Protein AF-A0A1V6PN25-F1 (afdb_monomer)

Foldseek 3Di:
DDDDDDPDDDPP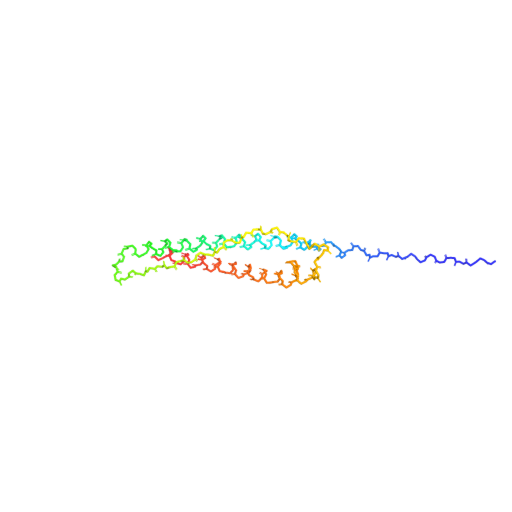PPDDPPPDPDDLVVLLQVLLVLQLVLLVLLQVLLVLQQVLLCVVQVPPDPVPRDRDDGDRDDRDDPDDAPPDDPPDPCSQVPGCSDPVNSVVSVVSSVVSVVSSVVSVVVSVVSVVD

Structure (mmCIF, N/CA/C/O backbone):
data_AF-A0A1V6PN25-F1
#
_entry.id   AF-A0A1V6PN25-F1
#
loop_
_atom_site.group_PDB
_atom_site.id
_atom_site.type_symbol
_atom_site.label_atom_id
_atom_site.label_alt_id
_atom_site.label_comp_id
_atom_site.label_asym_id
_atom_site.label_entity_id
_atom_site.label_seq_id
_atom_site.pdbx_PDB_ins_code
_atom_site.Cartn_x
_atom_site.Cartn_y
_atom_site.Cartn_z
_atom_site.occupancy
_atom_site.B_iso_or_equiv
_atom_site.auth_seq_id
_atom_site.auth_comp_id
_atom_site.auth_asym_id
_atom_site.auth_atom_id
_atom_site.pdbx_PDB_model_num
ATOM 1 N N . MET A 1 1 ? 64.802 -11.373 -48.621 1.00 44.84 1 MET A N 1
ATOM 2 C CA . MET A 1 1 ? 64.621 -10.817 -47.260 1.00 44.84 1 MET A CA 1
ATOM 3 C C . MET A 1 1 ? 63.123 -10.674 -46.985 1.00 44.84 1 MET A C 1
ATOM 5 O O . MET A 1 1 ? 62.535 -9.731 -47.502 1.00 44.84 1 MET A O 1
ATOM 9 N N . PRO A 1 2 ? 62.469 -11.619 -46.283 1.00 41.84 2 PRO A N 1
ATOM 10 C CA . PRO A 1 2 ? 61.028 -11.565 -46.029 1.00 41.84 2 PRO A CA 1
ATOM 11 C C . PRO A 1 2 ? 60.716 -10.736 -44.770 1.00 41.84 2 PRO A C 1
ATOM 13 O O . PRO A 1 2 ? 61.329 -10.936 -43.720 1.00 41.84 2 PRO A O 1
ATOM 16 N N . LYS A 1 3 ? 59.761 -9.801 -44.869 1.00 45.88 3 LYS A N 1
ATOM 17 C CA . LYS A 1 3 ? 59.219 -9.061 -43.719 1.00 45.88 3 LYS A CA 1
ATOM 18 C C . LYS A 1 3 ? 58.169 -9.920 -43.009 1.00 45.88 3 LYS A C 1
ATOM 20 O O . LYS A 1 3 ? 57.263 -10.465 -43.627 1.00 45.88 3 LYS A O 1
ATOM 25 N N . ARG A 1 4 ? 58.368 -10.051 -41.700 1.00 40.47 4 ARG A N 1
ATOM 26 C CA . ARG A 1 4 ? 57.604 -10.840 -40.733 1.00 40.47 4 ARG A CA 1
ATOM 27 C C . ARG A 1 4 ? 56.238 -10.170 -40.510 1.00 40.47 4 ARG A C 1
ATOM 29 O O . ARG A 1 4 ? 56.203 -9.049 -40.015 1.00 40.47 4 ARG A O 1
ATOM 36 N N . ASN A 1 5 ? 55.138 -10.839 -40.857 1.00 38.62 5 ASN A N 1
ATOM 37 C CA . ASN A 1 5 ? 53.799 -10.414 -40.442 1.00 38.62 5 ASN A CA 1
ATOM 38 C C . ASN A 1 5 ? 53.597 -10.820 -38.978 1.00 38.62 5 ASN A C 1
ATOM 40 O O . ASN A 1 5 ? 53.440 -11.997 -38.664 1.00 38.62 5 ASN A O 1
ATOM 44 N N . SER A 1 6 ? 53.649 -9.842 -38.079 1.00 41.31 6 SER A N 1
ATOM 45 C CA . SER A 1 6 ? 53.251 -9.979 -36.682 1.00 41.31 6 SER A CA 1
ATOM 46 C C . SER A 1 6 ? 51.727 -9.937 -36.583 1.00 41.31 6 SER A C 1
ATOM 48 O O . SER A 1 6 ? 51.114 -8.874 -36.635 1.00 41.31 6 SER A O 1
ATOM 50 N N . SER A 1 7 ? 51.122 -11.112 -36.454 1.00 43.00 7 SER A N 1
ATOM 51 C CA . SER A 1 7 ? 49.737 -11.305 -36.037 1.00 43.00 7 SER A CA 1
ATOM 52 C C . SER A 1 7 ? 49.598 -10.935 -34.558 1.00 43.00 7 SER A C 1
ATOM 54 O O . SER A 1 7 ? 49.878 -11.749 -33.680 1.00 43.00 7 SER A O 1
ATOM 56 N N . SER A 1 8 ? 49.188 -9.699 -34.276 1.00 40.75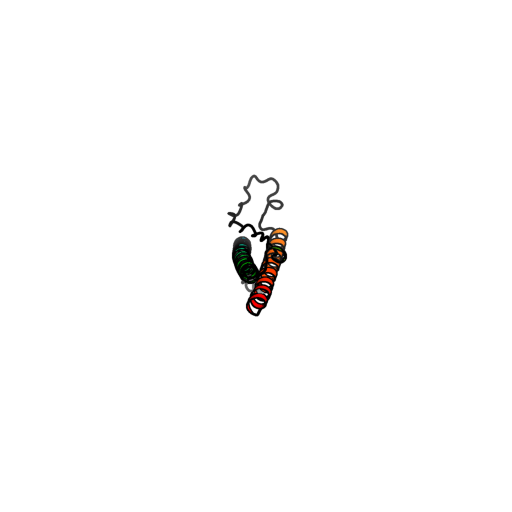 8 SER A N 1
ATOM 57 C CA . SER A 1 8 ? 48.698 -9.309 -32.954 1.00 40.75 8 SER A CA 1
ATOM 58 C C . SER A 1 8 ? 47.238 -9.734 -32.841 1.00 40.75 8 SER A C 1
ATOM 60 O O . SER A 1 8 ? 46.333 -9.070 -33.343 1.00 40.75 8 SER A O 1
ATOM 62 N N . SER A 1 9 ? 47.034 -10.882 -32.208 1.00 40.31 9 SER A N 1
ATOM 63 C CA . SER A 1 9 ? 45.751 -11.371 -31.725 1.00 40.31 9 SER A CA 1
ATOM 64 C C . SER A 1 9 ? 45.144 -10.357 -30.754 1.00 40.31 9 SER A C 1
ATOM 66 O O . SER A 1 9 ? 45.559 -10.264 -29.600 1.00 40.31 9 SER A O 1
ATOM 68 N N . SER A 1 10 ? 44.165 -9.589 -31.226 1.00 39.03 10 SER A N 1
ATOM 69 C CA . SER A 1 10 ? 43.259 -8.821 -30.380 1.00 39.03 10 SER A CA 1
ATOM 70 C C . SER A 1 10 ? 42.359 -9.803 -29.637 1.00 39.03 10 SER A C 1
ATOM 72 O O . SER A 1 10 ? 41.397 -10.329 -30.196 1.00 39.03 10 SER A O 1
ATOM 74 N N . THR A 1 11 ? 42.693 -10.084 -28.383 1.00 40.16 11 THR A N 1
ATOM 75 C CA . THR A 1 11 ? 41.786 -10.716 -27.427 1.00 40.16 11 THR A CA 1
ATOM 76 C C . THR A 1 11 ? 40.619 -9.767 -27.177 1.00 40.16 11 THR A C 1
ATOM 78 O O . THR A 1 11 ? 40.726 -8.807 -26.417 1.00 40.16 11 THR A O 1
ATOM 81 N N . SER A 1 12 ? 39.511 -10.020 -27.865 1.00 43.69 12 SER A N 1
ATOM 82 C CA . SER A 1 12 ? 38.196 -9.449 -27.605 1.00 43.69 12 SER A CA 1
ATOM 83 C C . SER A 1 12 ? 37.677 -9.968 -26.262 1.00 43.69 12 SER A C 1
ATOM 85 O O . SER A 1 12 ? 37.050 -11.024 -26.192 1.00 43.69 12 SER A O 1
ATOM 87 N N . SER A 1 13 ? 37.965 -9.250 -25.182 1.00 49.69 13 SER A N 1
ATOM 88 C CA . SER A 1 13 ? 37.316 -9.435 -23.883 1.00 49.69 13 SER A CA 1
ATOM 89 C C . SER A 1 13 ? 36.172 -8.427 -23.745 1.00 49.69 13 SER A C 1
ATOM 91 O O . SER A 1 13 ? 36.259 -7.468 -22.985 1.00 49.69 13 SER A O 1
ATOM 93 N N . THR A 1 14 ? 35.111 -8.618 -24.523 1.00 48.44 14 THR A N 1
ATOM 94 C CA . THR A 1 14 ? 33.861 -7.847 -24.447 1.00 48.44 14 THR A CA 1
ATOM 95 C C . THR A 1 14 ? 32.701 -8.831 -24.457 1.00 48.44 14 THR A C 1
ATOM 97 O O . THR A 1 14 ? 32.070 -9.052 -25.483 1.00 48.44 14 THR A O 1
ATOM 100 N N . SER A 1 15 ? 32.467 -9.509 -23.333 1.00 49.69 15 SER A N 1
ATOM 101 C CA . SER A 1 15 ? 31.280 -10.369 -23.180 1.00 49.69 15 SER A CA 1
ATOM 102 C C . SER A 1 15 ? 30.890 -10.697 -21.734 1.00 49.69 15 SER A C 1
ATOM 104 O O . SER A 1 15 ? 29.969 -11.481 -21.527 1.00 49.69 15 SER A O 1
ATOM 106 N N . SER A 1 16 ? 31.529 -10.096 -20.720 1.00 44.06 16 SER A N 1
ATOM 107 C CA . SER A 1 16 ? 31.209 -10.397 -19.312 1.00 44.06 16 SER A CA 1
ATOM 108 C C . SER A 1 16 ? 30.330 -9.350 -18.611 1.00 44.06 16 SER A C 1
ATOM 110 O O . SER A 1 16 ? 29.788 -9.650 -17.553 1.00 44.06 16 SER A O 1
ATOM 112 N N . GLU A 1 17 ? 30.145 -8.147 -19.173 1.00 50.09 17 GLU A N 1
ATOM 113 C CA . GLU A 1 17 ? 29.346 -7.072 -18.543 1.00 50.09 17 GLU A CA 1
ATOM 114 C C . GLU A 1 17 ? 27.871 -7.021 -18.992 1.00 50.09 17 GLU A C 1
ATOM 116 O O . GLU A 1 17 ? 27.061 -6.353 -18.356 1.00 50.09 17 GLU A O 1
ATOM 121 N N . GLU A 1 18 ? 27.472 -7.767 -20.027 1.00 50.06 18 GLU A N 1
ATOM 122 C CA . GLU A 1 18 ? 26.093 -7.758 -20.561 1.00 50.06 18 GLU A CA 1
ATOM 123 C C . GLU A 1 18 ? 25.098 -8.653 -19.796 1.00 50.06 18 GLU A C 1
ATOM 125 O O . GLU A 1 18 ? 23.920 -8.715 -20.141 1.00 50.06 18 GLU A O 1
ATOM 130 N N . LEU A 1 19 ? 25.529 -9.369 -18.753 1.00 52.53 19 LEU A N 1
ATOM 131 C CA . LEU A 1 19 ? 24.768 -10.523 -18.259 1.00 52.53 19 LEU A CA 1
ATOM 132 C C . LEU A 1 19 ? 23.601 -10.240 -17.297 1.00 52.53 19 LEU A C 1
ATOM 134 O O . LEU A 1 19 ? 22.905 -11.191 -16.950 1.00 52.53 19 LEU A O 1
ATOM 138 N N . LEU A 1 20 ? 23.325 -9.002 -16.864 1.00 58.72 20 LEU A N 1
ATOM 139 C CA . LEU A 1 20 ? 22.238 -8.748 -15.891 1.00 58.72 20 LEU A CA 1
ATOM 140 C C . LEU A 1 20 ? 21.488 -7.412 -16.057 1.00 58.72 20 LEU A C 1
ATOM 142 O O . LEU A 1 20 ? 20.852 -6.938 -15.112 1.00 58.72 20 LEU A O 1
ATOM 146 N N . THR A 1 21 ? 21.505 -6.786 -17.231 1.00 67.94 21 THR A N 1
ATOM 147 C CA . THR A 1 21 ? 20.605 -5.654 -17.501 1.00 67.94 21 THR A CA 1
ATOM 148 C C . THR A 1 21 ? 19.199 -6.181 -17.781 1.00 67.94 21 THR A C 1
ATOM 150 O O . THR A 1 21 ? 18.873 -6.611 -18.885 1.00 67.94 21 THR A O 1
ATOM 153 N N . LEU A 1 22 ? 18.356 -6.187 -16.744 1.00 69.06 22 LEU A N 1
ATOM 154 C CA . LEU A 1 22 ? 16.943 -6.539 -16.869 1.00 69.06 22 LEU A CA 1
ATOM 155 C C . LEU A 1 22 ? 16.271 -5.595 -17.876 1.00 69.06 22 LEU A C 1
ATOM 157 O O . LEU A 1 22 ? 16.478 -4.383 -17.822 1.00 69.06 22 LEU A O 1
ATOM 161 N N . ASP A 1 23 ? 15.455 -6.148 -18.776 1.00 82.00 23 ASP A N 1
ATOM 162 C CA . ASP A 1 23 ? 14.693 -5.356 -19.742 1.00 82.00 23 ASP A CA 1
ATOM 163 C C . ASP A 1 23 ? 13.881 -4.260 -19.009 1.00 82.00 23 ASP A C 1
ATOM 165 O O . ASP A 1 23 ? 13.096 -4.592 -18.111 1.00 82.00 23 ASP A O 1
ATOM 169 N N . PRO A 1 24 ? 14.032 -2.966 -19.361 1.00 79.25 24 PRO A N 1
ATOM 170 C CA . PRO A 1 24 ? 13.384 -1.857 -18.656 1.00 79.25 24 PRO A CA 1
ATOM 171 C C . PRO A 1 24 ? 11.860 -1.984 -18.558 1.00 79.25 24 PRO A C 1
ATOM 173 O O . PRO A 1 24 ? 11.251 -1.544 -17.579 1.00 79.25 24 PRO A O 1
ATOM 176 N N . ILE A 1 25 ? 11.223 -2.606 -19.555 1.00 81.81 25 ILE A N 1
ATOM 177 C CA . ILE A 1 25 ? 9.775 -2.843 -19.552 1.00 81.81 25 ILE A CA 1
ATOM 178 C C . ILE A 1 25 ? 9.421 -3.911 -18.516 1.00 81.81 25 ILE A C 1
ATOM 180 O O . ILE A 1 25 ? 8.460 -3.752 -17.755 1.00 81.81 25 ILE A O 1
ATOM 184 N N . SER A 1 26 ? 10.192 -4.993 -18.481 1.00 84.94 26 SER A N 1
ATOM 185 C CA . SER A 1 26 ? 10.050 -6.072 -17.505 1.00 84.94 26 SER A CA 1
ATOM 186 C C . SER A 1 26 ? 10.289 -5.576 -16.078 1.00 84.94 26 SER A C 1
ATOM 188 O O . SER A 1 26 ? 9.488 -5.877 -15.187 1.00 84.94 26 SER A O 1
ATOM 190 N N . GLU A 1 27 ? 11.317 -4.748 -15.867 1.00 87.56 27 GLU A N 1
ATOM 191 C CA . GLU A 1 27 ? 11.585 -4.129 -14.568 1.00 87.56 27 GLU A CA 1
ATOM 192 C C . GLU A 1 27 ? 10.412 -3.256 -14.120 1.00 87.56 27 GLU A C 1
ATOM 194 O O . GLU A 1 27 ? 9.903 -3.441 -13.012 1.00 87.56 27 GLU A O 1
ATOM 199 N N . TRP A 1 28 ? 9.939 -2.350 -14.983 1.00 86.19 28 TRP A N 1
ATOM 200 C CA . TRP A 1 28 ? 8.762 -1.525 -14.704 1.00 86.19 28 TRP A CA 1
ATOM 201 C C . TRP A 1 28 ? 7.621 -2.424 -14.239 1.00 86.19 28 TRP A C 1
ATOM 203 O O . TRP A 1 28 ? 7.140 -2.282 -13.111 1.00 86.19 28 TRP A O 1
ATOM 213 N N . ARG A 1 29 ? 7.204 -3.389 -15.071 1.00 87.00 29 ARG A N 1
ATOM 214 C CA . ARG A 1 29 ? 6.051 -4.266 -14.803 1.00 87.00 29 ARG A CA 1
ATOM 215 C C . ARG A 1 29 ? 6.146 -4.975 -13.458 1.00 87.00 29 ARG A C 1
ATOM 217 O O . ARG A 1 29 ? 5.136 -5.064 -12.759 1.00 87.00 29 ARG A O 1
ATOM 224 N N . ALA A 1 30 ? 7.337 -5.435 -13.078 1.00 91.00 30 ALA A N 1
ATOM 225 C CA . ALA A 1 30 ? 7.562 -6.044 -11.773 1.00 91.00 30 ALA A CA 1
ATOM 226 C C . ALA A 1 30 ? 7.231 -5.064 -10.634 1.00 91.00 30 ALA A C 1
ATOM 228 O O . ALA A 1 30 ? 6.497 -5.408 -9.706 1.00 91.00 30 ALA A O 1
ATOM 229 N N . TRP A 1 31 ? 7.678 -3.812 -10.734 1.00 91.31 31 TRP A N 1
ATOM 230 C CA . TRP A 1 31 ? 7.338 -2.773 -9.761 1.00 91.31 31 TRP A CA 1
ATOM 231 C C . TRP A 1 31 ? 5.853 -2.372 -9.784 1.00 91.31 31 TRP A C 1
ATOM 233 O O . TRP A 1 31 ? 5.294 -2.099 -8.721 1.00 91.31 31 TRP A O 1
ATOM 243 N N . GLN A 1 32 ? 5.172 -2.410 -10.938 1.00 90.38 32 GLN A N 1
ATOM 244 C CA . GLN A 1 32 ? 3.705 -2.248 -11.018 1.00 90.38 32 GLN A CA 1
ATOM 245 C C . GLN A 1 32 ? 2.994 -3.326 -10.220 1.00 90.38 32 GLN A C 1
ATOM 247 O O . GLN A 1 32 ? 2.140 -3.027 -9.388 1.00 90.38 32 GLN A O 1
ATOM 252 N N . ALA A 1 33 ? 3.371 -4.580 -10.463 1.00 92.69 33 ALA A N 1
ATOM 253 C CA . ALA A 1 33 ? 2.783 -5.724 -9.793 1.00 92.69 33 ALA A CA 1
ATOM 254 C C . ALA A 1 33 ? 3.002 -5.637 -8.278 1.00 92.69 33 ALA A C 1
ATOM 256 O O . ALA A 1 33 ? 2.062 -5.855 -7.516 1.00 92.69 33 ALA A O 1
ATOM 257 N N . LEU A 1 34 ? 4.200 -5.234 -7.835 1.00 94.00 34 LEU A N 1
ATOM 258 C CA . LEU A 1 34 ? 4.477 -4.990 -6.418 1.00 94.00 34 LEU A CA 1
ATOM 259 C C . LEU A 1 34 ? 3.619 -3.860 -5.844 1.00 94.00 34 LEU A C 1
ATOM 261 O O . LEU A 1 34 ? 3.086 -4.014 -4.748 1.00 94.00 34 LEU A O 1
ATOM 265 N N . SER A 1 35 ? 3.444 -2.750 -6.567 1.00 93.50 35 SER A N 1
ATOM 266 C CA . SER A 1 35 ? 2.560 -1.659 -6.138 1.00 93.50 35 SER A CA 1
ATOM 267 C C . SER A 1 35 ? 1.131 -2.158 -5.925 1.00 93.50 35 SER A C 1
ATOM 269 O O . SER A 1 35 ? 0.577 -1.971 -4.845 1.00 93.50 35 SER A O 1
ATOM 271 N N . ILE A 1 36 ? 0.574 -2.882 -6.899 1.00 92.75 36 ILE A N 1
ATOM 272 C CA . ILE A 1 36 ? -0.763 -3.485 -6.814 1.00 92.75 36 ILE A CA 1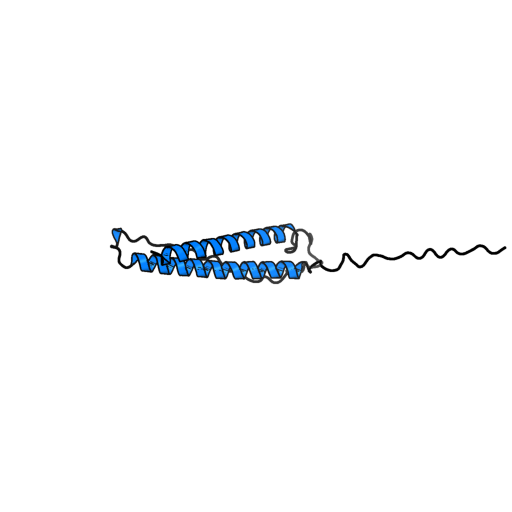
ATOM 273 C C . ILE A 1 36 ? -0.856 -4.429 -5.616 1.00 92.75 36 ILE A C 1
ATOM 275 O O . ILE A 1 36 ? -1.776 -4.320 -4.802 1.00 92.75 36 ILE A O 1
ATOM 279 N N . TYR A 1 37 ? 0.115 -5.330 -5.482 1.00 94.94 37 TYR A N 1
ATOM 280 C CA . TYR A 1 37 ? 0.167 -6.308 -4.405 1.00 94.94 37 TYR A CA 1
ATOM 281 C C . TYR A 1 37 ? 0.173 -5.639 -3.025 1.00 94.94 37 TYR A C 1
ATOM 283 O O . TYR A 1 37 ? -0.658 -5.970 -2.175 1.00 94.94 37 TYR A O 1
ATOM 291 N N . PHE A 1 38 ? 1.054 -4.660 -2.798 1.00 94.56 38 PHE A N 1
ATOM 292 C CA . PHE A 1 38 ? 1.119 -3.967 -1.513 1.00 94.56 38 PHE A CA 1
ATOM 293 C C . PHE A 1 38 ? -0.112 -3.103 -1.246 1.00 94.56 38 PHE A C 1
ATOM 295 O O . PHE A 1 38 ? -0.550 -3.054 -0.098 1.00 94.56 38 PHE A O 1
ATOM 302 N N . THR A 1 39 ? -0.729 -2.494 -2.260 1.00 93.75 39 THR A N 1
ATOM 303 C CA . THR A 1 39 ? -1.999 -1.776 -2.078 1.00 93.75 39 THR A CA 1
ATOM 304 C C . THR A 1 39 ? -3.122 -2.720 -1.643 1.00 93.75 39 THR A C 1
ATOM 306 O O . THR A 1 39 ? -3.863 -2.414 -0.708 1.00 93.75 39 THR A O 1
ATOM 309 N N . VAL A 1 40 ? -3.220 -3.913 -2.241 1.00 94.12 40 VAL A N 1
ATOM 310 C CA . VAL A 1 40 ? -4.190 -4.935 -1.812 1.00 94.12 40 VAL A CA 1
ATOM 311 C C . VAL A 1 40 ? -3.927 -5.368 -0.368 1.00 94.12 40 VAL A C 1
ATOM 313 O O . VAL A 1 40 ? -4.867 -5.457 0.426 1.00 94.12 40 VAL A O 1
ATOM 316 N N . LEU A 1 41 ? -2.666 -5.614 0.002 1.00 94.00 41 LEU A N 1
ATOM 317 C CA . LEU A 1 41 ? -2.311 -5.954 1.382 1.00 94.00 41 LEU A CA 1
ATOM 318 C C . LEU A 1 41 ? -2.648 -4.827 2.359 1.00 94.00 41 LEU A C 1
ATOM 320 O O . LEU A 1 41 ? -3.184 -5.100 3.432 1.00 94.00 41 LEU A O 1
ATOM 324 N N . LEU A 1 42 ? -2.377 -3.579 1.990 1.00 93.50 42 LEU A N 1
ATOM 325 C CA . LEU A 1 42 ? -2.675 -2.411 2.809 1.00 93.50 42 LEU A CA 1
ATOM 326 C C . LEU A 1 42 ? -4.176 -2.306 3.070 1.00 93.50 42 LEU A C 1
ATOM 328 O O . LEU A 1 42 ? -4.592 -2.219 4.223 1.00 93.50 42 LEU A O 1
ATOM 332 N N . ASN A 1 43 ? -4.992 -2.419 2.023 1.00 93.25 43 ASN A N 1
ATOM 333 C CA . ASN A 1 43 ? -6.447 -2.402 2.152 1.00 93.25 43 ASN A CA 1
ATOM 334 C C . ASN A 1 43 ? -6.962 -3.558 3.018 1.00 93.25 43 ASN A C 1
ATOM 336 O O . ASN A 1 43 ? -7.875 -3.370 3.821 1.00 93.25 43 ASN A O 1
ATOM 340 N N . ARG A 1 44 ? -6.350 -4.746 2.929 1.00 92.44 44 ARG A N 1
ATOM 341 C CA . ARG A 1 44 ? -6.672 -5.863 3.832 1.00 92.44 44 ARG A CA 1
ATOM 342 C C . ARG A 1 44 ? -6.358 -5.530 5.292 1.00 92.44 44 ARG A C 1
ATOM 344 O O . ARG A 1 44 ? -7.196 -5.805 6.148 1.00 92.44 44 ARG A O 1
ATOM 351 N N . GLN A 1 45 ? -5.205 -4.923 5.580 1.00 91.00 45 GLN A N 1
ATOM 352 C CA . GLN A 1 45 ? -4.846 -4.526 6.949 1.00 91.00 45 GLN A CA 1
ATOM 353 C C . GLN A 1 45 ? -5.765 -3.427 7.487 1.00 91.00 45 GLN A C 1
ATOM 355 O O . GLN A 1 45 ? -6.234 -3.526 8.618 1.00 91.00 45 GLN A O 1
ATOM 360 N N . LEU A 1 46 ? -6.091 -2.424 6.667 1.00 90.75 46 LEU A N 1
ATOM 361 C CA . LEU A 1 46 ? -7.041 -1.369 7.026 1.00 90.75 46 LEU A CA 1
ATOM 362 C C . LEU A 1 46 ? -8.422 -1.945 7.351 1.00 90.75 46 LEU A C 1
ATOM 364 O O . LEU A 1 46 ? -9.013 -1.589 8.367 1.00 90.75 46 LEU A O 1
ATOM 368 N N . ARG A 1 47 ? -8.904 -2.898 6.543 1.00 91.31 47 ARG A N 1
ATOM 369 C CA . ARG A 1 47 ? -10.176 -3.582 6.799 1.00 91.31 47 ARG A CA 1
ATOM 370 C C . ARG A 1 47 ? -10.138 -4.396 8.089 1.00 91.31 47 ARG A C 1
ATOM 372 O O . ARG A 1 47 ? -11.091 -4.339 8.859 1.00 91.31 47 ARG A O 1
ATOM 379 N N . ARG A 1 48 ? -9.059 -5.150 8.331 1.00 91.19 48 ARG A N 1
ATOM 380 C CA . ARG A 1 48 ? -8.886 -5.924 9.571 1.00 91.19 48 ARG A CA 1
ATOM 381 C C . ARG A 1 48 ? -8.927 -5.003 10.786 1.00 91.19 48 ARG A C 1
ATOM 383 O O . ARG A 1 48 ? -9.707 -5.247 11.698 1.00 91.19 48 ARG A O 1
ATOM 390 N N . ARG A 1 49 ? -8.144 -3.924 10.764 1.00 89.19 49 ARG A N 1
ATOM 391 C CA . ARG A 1 49 ? -8.111 -2.928 11.836 1.00 89.19 49 ARG A CA 1
ATOM 392 C C . ARG A 1 49 ? -9.490 -2.320 12.092 1.00 89.19 49 ARG A C 1
ATOM 394 O O . ARG A 1 49 ? -9.915 -2.276 13.236 1.00 89.19 49 ARG A O 1
ATOM 401 N N . TRP A 1 50 ? -10.199 -1.922 11.038 1.00 89.25 50 TRP A N 1
ATOM 402 C CA . TRP A 1 50 ? -11.549 -1.372 11.154 1.00 89.25 50 TRP A CA 1
ATOM 403 C C . TRP A 1 50 ? -12.514 -2.338 11.857 1.00 89.25 50 TRP A C 1
ATOM 405 O O . TRP A 1 50 ? -13.255 -1.930 12.749 1.00 89.25 50 TRP A O 1
ATOM 415 N N . LEU A 1 51 ? -12.474 -3.629 11.508 1.00 90.56 51 LEU A N 1
ATOM 416 C CA . LEU A 1 51 ? -13.299 -4.653 12.160 1.00 90.56 51 LEU A CA 1
ATOM 417 C C . LEU A 1 51 ? -12.952 -4.824 13.645 1.00 90.56 51 LEU A C 1
ATOM 419 O O . LEU A 1 51 ? -13.863 -4.922 14.465 1.00 90.56 51 LEU A O 1
ATOM 423 N N . LEU A 1 52 ? -11.660 -4.837 13.986 1.00 90.00 52 LEU A N 1
ATOM 424 C CA . LEU A 1 52 ? -11.195 -4.944 15.372 1.00 90.00 52 LEU A CA 1
ATOM 425 C C . LEU A 1 52 ? -11.638 -3.736 16.202 1.00 90.00 52 LEU A C 1
ATOM 427 O O . LEU A 1 52 ? -12.234 -3.896 17.262 1.00 90.00 52 LEU A O 1
ATOM 431 N N . GLU A 1 53 ? -11.433 -2.527 15.683 1.00 89.00 53 GLU A N 1
ATOM 432 C CA . GLU A 1 53 ? -11.866 -1.291 16.338 1.00 89.00 53 GLU A CA 1
ATOM 433 C C . GLU A 1 53 ? -13.385 -1.277 16.557 1.00 89.00 53 GLU A C 1
ATOM 435 O O . GLU A 1 53 ? -13.857 -0.918 17.637 1.00 89.00 53 GLU A O 1
ATOM 440 N N . HIS A 1 54 ? -14.164 -1.733 15.571 1.00 87.50 54 HIS A N 1
ATOM 441 C CA . HIS A 1 54 ? -15.610 -1.885 15.721 1.00 87.50 54 HIS A CA 1
ATOM 442 C C . HIS A 1 54 ? -15.999 -2.910 16.790 1.00 87.50 54 HIS A C 1
ATOM 444 O O . HIS A 1 54 ? -16.937 -2.653 17.549 1.00 87.50 54 HIS A O 1
ATOM 450 N N . ALA A 1 55 ? -15.301 -4.046 16.864 1.00 88.50 55 ALA A N 1
ATOM 451 C CA . ALA A 1 55 ? -15.542 -5.062 17.882 1.00 88.50 55 ALA A CA 1
ATOM 452 C C . ALA A 1 55 ? -15.273 -4.507 19.291 1.00 88.50 55 ALA A C 1
ATOM 454 O O . ALA A 1 55 ? -16.159 -4.573 20.140 1.00 88.50 55 ALA A O 1
ATOM 455 N N . CYS A 1 56 ? -14.132 -3.845 19.506 1.00 85.06 56 CYS A N 1
ATOM 456 C CA . CYS A 1 56 ? -13.778 -3.225 20.790 1.00 85.06 56 CYS A CA 1
ATOM 457 C C . CYS A 1 56 ? -14.756 -2.118 21.232 1.00 85.06 56 CYS A C 1
ATOM 459 O O . CYS A 1 56 ? -14.858 -1.806 22.419 1.00 85.06 56 CYS A O 1
ATOM 461 N N . MET A 1 57 ? -15.454 -1.477 20.290 1.00 87.19 57 MET A N 1
ATOM 462 C CA . MET A 1 57 ? -16.416 -0.405 20.575 1.00 87.19 57 MET A CA 1
ATOM 463 C C . MET A 1 57 ? -17.853 -0.906 20.763 1.00 87.19 57 MET A C 1
ATOM 465 O O . MET A 1 57 ? -18.706 -0.132 21.205 1.00 87.19 57 MET A O 1
ATOM 469 N N . LYS A 1 58 ? -18.147 -2.175 20.448 1.00 85.12 58 LYS A N 1
ATOM 470 C CA . LYS A 1 58 ? -19.510 -2.727 20.496 1.00 85.12 58 LYS A CA 1
ATOM 471 C C . LYS A 1 58 ? -20.110 -2.681 21.902 1.00 85.12 58 LYS A C 1
ATOM 473 O O . LYS A 1 58 ? -21.286 -2.346 22.036 1.00 85.12 58 LYS A O 1
ATOM 478 N N . ASP A 1 59 ? -19.295 -2.926 22.921 1.00 85.38 59 ASP A N 1
ATOM 479 C CA . ASP A 1 59 ? -19.752 -3.024 24.313 1.00 85.38 59 ASP A CA 1
ATOM 480 C C . ASP A 1 59 ? -19.661 -1.691 25.070 1.00 85.38 59 ASP A C 1
ATOM 482 O O . ASP A 1 59 ? -20.173 -1.552 26.179 1.00 85.38 59 ASP A O 1
ATOM 486 N N . LYS A 1 60 ? -19.062 -0.662 24.456 1.00 87.12 60 LYS A N 1
ATOM 487 C CA . LYS A 1 60 ? -18.961 0.674 25.055 1.00 87.12 60 LYS A CA 1
ATOM 488 C C . LYS A 1 60 ? -20.270 1.456 24.896 1.00 87.12 60 LYS A C 1
ATOM 490 O O . LYS A 1 60 ? -20.965 1.282 23.886 1.00 87.12 60 LYS A O 1
ATOM 495 N N . PRO A 1 61 ? -20.622 2.348 25.839 1.00 88.94 61 PRO A N 1
ATOM 496 C CA . PRO A 1 61 ? -21.784 3.222 25.695 1.00 88.94 61 PRO A CA 1
ATOM 497 C C . PRO A 1 61 ? -21.598 4.183 24.513 1.00 88.94 61 PRO A C 1
ATOM 499 O O . PRO A 1 61 ? -20.477 4.566 24.184 1.00 88.94 61 PRO A O 1
ATOM 502 N N . ILE A 1 62 ? -22.697 4.593 23.869 1.00 85.31 62 ILE A N 1
ATOM 503 C CA . ILE A 1 62 ? -22.678 5.374 22.613 1.00 85.31 62 ILE A CA 1
ATOM 504 C C . ILE A 1 62 ? -21.838 6.655 22.734 1.00 85.31 62 ILE A C 1
ATOM 506 O O . ILE A 1 62 ? -21.107 6.982 21.804 1.00 85.31 62 ILE A O 1
ATOM 510 N N . CYS A 1 63 ? -21.886 7.335 23.882 1.00 88.12 63 CYS A N 1
ATOM 511 C CA . CYS A 1 63 ? -21.109 8.549 24.153 1.00 88.12 63 CYS A CA 1
ATOM 512 C C . CYS A 1 63 ? -19.583 8.334 24.186 1.00 88.12 63 CYS A C 1
ATOM 514 O O . CYS A 1 63 ? -18.840 9.304 24.089 1.00 88.12 63 CYS A O 1
ATOM 516 N N . GLN A 1 64 ? -19.114 7.087 24.297 1.00 84.12 64 GLN A N 1
ATOM 517 C CA . GLN A 1 64 ? -17.694 6.714 24.318 1.00 84.12 64 GLN A CA 1
ATOM 518 C C . GLN A 1 64 ? -17.251 5.972 23.049 1.00 84.12 64 GLN A C 1
ATOM 520 O O . GLN A 1 64 ? -16.077 5.621 22.916 1.00 84.12 64 GLN A O 1
ATOM 525 N N . ARG A 1 65 ? -18.171 5.702 22.112 1.00 85.62 65 ARG A N 1
ATOM 526 C CA . ARG A 1 65 ? -17.834 5.046 20.846 1.00 85.62 65 ARG A CA 1
ATOM 527 C C . ARG A 1 65 ? -17.219 6.061 19.898 1.00 85.62 65 ARG A C 1
ATOM 529 O O . ARG A 1 65 ? -17.886 7.008 19.485 1.00 85.62 65 ARG A O 1
ATOM 536 N N . PHE A 1 66 ? -15.986 5.817 19.476 1.00 83.25 66 PHE A N 1
ATOM 537 C CA . PHE A 1 66 ? -15.451 6.495 18.302 1.00 83.25 66 PHE A CA 1
ATOM 538 C C . PHE A 1 66 ? -15.920 5.764 17.033 1.00 83.25 66 PHE A C 1
ATOM 540 O O . PHE A 1 66 ? -16.109 4.547 17.042 1.00 83.25 66 PHE A O 1
ATOM 547 N N . ARG A 1 67 ? -16.156 6.505 15.943 1.00 75.81 67 ARG A N 1
ATOM 548 C CA . ARG A 1 67 ? -16.511 5.932 14.636 1.00 75.81 67 ARG A CA 1
ATOM 549 C C . ARG A 1 67 ? -15.274 5.939 13.740 1.00 75.81 67 ARG A C 1
ATOM 551 O O . ARG A 1 67 ? -14.952 7.001 13.207 1.00 75.81 67 ARG A O 1
ATOM 558 N N . PRO A 1 68 ? -14.567 4.808 13.580 1.00 74.62 68 PRO A N 1
ATOM 559 C CA . PRO A 1 68 ? -13.425 4.757 12.681 1.00 74.62 68 PRO A CA 1
ATOM 560 C C . PRO A 1 68 ? -13.883 5.014 11.243 1.00 74.62 68 PRO A C 1
ATOM 562 O O . PRO A 1 68 ? -14.724 4.294 10.703 1.00 74.62 68 PRO A O 1
ATOM 565 N N . ILE A 1 69 ? -13.322 6.052 10.623 1.00 77.25 69 ILE A N 1
ATOM 566 C CA . ILE A 1 69 ? -13.440 6.292 9.185 1.00 77.25 69 ILE A CA 1
ATOM 567 C C . ILE A 1 69 ? -12.212 5.662 8.537 1.00 77.25 69 ILE A C 1
ATOM 569 O O . ILE A 1 69 ? -11.080 6.044 8.834 1.00 77.25 69 ILE A O 1
ATOM 573 N N . THR A 1 70 ? -12.426 4.683 7.663 1.00 78.00 70 THR A N 1
ATOM 574 C CA . THR A 1 70 ? -11.343 4.007 6.946 1.00 78.00 70 THR A CA 1
ATOM 575 C C . THR A 1 70 ? -11.410 4.352 5.469 1.00 78.00 70 THR A C 1
ATOM 577 O O . THR A 1 70 ? -12.394 4.056 4.797 1.00 78.00 70 THR A O 1
ATOM 580 N N . PHE A 1 71 ? -10.341 4.961 4.962 1.00 82.50 71 PHE A N 1
ATOM 581 C CA . PHE A 1 71 ? -10.161 5.216 3.538 1.00 82.50 71 PHE A CA 1
ATOM 582 C C . PHE A 1 71 ? -9.320 4.096 2.935 1.00 82.50 71 PHE A C 1
ATOM 584 O O . PHE A 1 71 ? -8.192 3.864 3.369 1.00 82.50 71 PHE A O 1
ATOM 591 N N . PHE A 1 72 ? -9.878 3.393 1.952 1.00 86.19 72 PHE A N 1
ATOM 592 C CA . PHE A 1 72 ? -9.134 2.408 1.176 1.00 86.19 72 PHE A CA 1
ATOM 593 C C . PHE A 1 72 ? -8.395 3.093 0.034 1.00 86.19 72 PHE A C 1
ATOM 595 O O . PHE A 1 72 ? -8.923 3.997 -0.612 1.00 86.19 72 PHE A O 1
ATOM 602 N N . GLU A 1 73 ? -7.182 2.629 -0.225 1.00 85.69 73 GLU A N 1
ATOM 603 C CA . GLU A 1 73 ? -6.392 3.087 -1.360 1.00 85.69 73 GLU A CA 1
ATOM 604 C C . GLU A 1 73 ? -6.947 2.480 -2.650 1.00 85.69 73 GLU A C 1
ATOM 606 O O . GLU A 1 73 ? -7.314 1.299 -2.691 1.00 85.69 73 GLU A O 1
ATOM 611 N N . LEU A 1 74 ? -6.983 3.265 -3.726 1.00 87.31 74 LEU A N 1
ATOM 612 C CA . LEU A 1 74 ? -7.340 2.741 -5.040 1.00 87.31 74 LEU A CA 1
ATOM 613 C C . LEU A 1 74 ? -6.274 1.730 -5.478 1.00 87.31 74 LEU A C 1
ATOM 615 O O . LEU A 1 74 ? -5.087 2.052 -5.524 1.00 87.31 74 LEU A O 1
ATOM 619 N N . VAL A 1 75 ? -6.690 0.510 -5.824 1.00 85.31 75 VAL A N 1
ATOM 620 C CA . VAL A 1 75 ? -5.771 -0.494 -6.371 1.00 85.31 75 VAL A CA 1
ATOM 621 C C . VAL A 1 75 ? -5.392 -0.072 -7.794 1.00 85.31 75 VAL A C 1
ATOM 623 O O . VAL A 1 75 ? -6.286 0.025 -8.638 1.00 85.31 75 VAL A O 1
ATOM 626 N N . P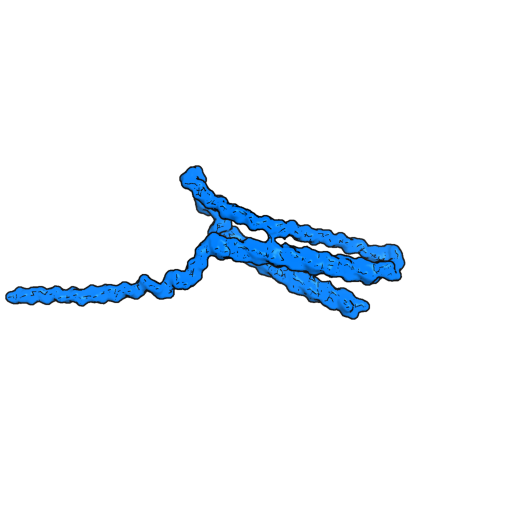RO A 1 76 ? -4.102 0.180 -8.085 1.00 81.25 76 PRO A N 1
ATOM 627 C CA . PRO A 1 76 ? -3.682 0.556 -9.427 1.00 81.25 76 PRO A CA 1
ATOM 628 C C . PRO A 1 76 ? -4.027 -0.544 -10.434 1.00 81.25 76 PRO A C 1
ATOM 630 O O . PRO A 1 76 ? -3.963 -1.733 -10.124 1.00 81.25 76 PRO A O 1
ATOM 633 N N . THR A 1 77 ? -4.352 -0.167 -11.664 1.00 78.50 77 THR A N 1
ATOM 634 C CA . THR A 1 77 ? -4.489 -1.126 -12.765 1.00 78.50 77 THR A CA 1
ATOM 635 C C . THR A 1 77 ? -3.159 -1.302 -13.487 1.00 78.50 77 THR A C 1
ATOM 637 O O . THR A 1 77 ? -2.392 -0.350 -13.637 1.00 78.50 77 THR A O 1
ATOM 640 N N . LEU A 1 78 ? -2.889 -2.516 -13.976 1.00 75.75 78 LEU A N 1
ATOM 641 C CA . LEU A 1 78 ? -1.766 -2.758 -14.882 1.00 75.75 78 LEU A CA 1
ATOM 642 C C . LEU A 1 78 ? -2.016 -1.988 -16.183 1.00 75.75 78 LEU A C 1
ATOM 644 O O . LEU A 1 78 ? -2.859 -2.376 -16.990 1.00 75.75 78 LEU A O 1
ATOM 648 N N . HIS A 1 79 ? -1.298 -0.886 -16.388 1.00 65.25 79 HIS A N 1
ATOM 649 C CA . HIS A 1 79 ? -1.369 -0.166 -17.652 1.00 65.25 79 HIS A CA 1
ATOM 650 C C . HIS A 1 79 ? -0.541 -0.891 -18.707 1.00 65.25 79 HIS A C 1
ATOM 652 O O . HIS A 1 79 ? 0.609 -1.268 -18.474 1.00 65.25 79 HIS A O 1
ATOM 658 N N . LYS A 1 80 ? -1.119 -1.059 -19.902 1.00 60.91 80 LYS A N 1
ATOM 659 C CA . LYS A 1 80 ? -0.343 -1.495 -21.060 1.00 60.91 80 LYS A CA 1
ATOM 660 C C . LYS A 1 80 ? 0.734 -0.435 -21.336 1.00 60.91 80 LYS A C 1
ATOM 662 O O . LYS A 1 80 ? 0.397 0.751 -21.361 1.00 60.91 80 LYS A O 1
ATOM 667 N N . PRO A 1 81 ? 1.992 -0.842 -21.575 1.00 60.09 81 PRO A N 1
ATOM 668 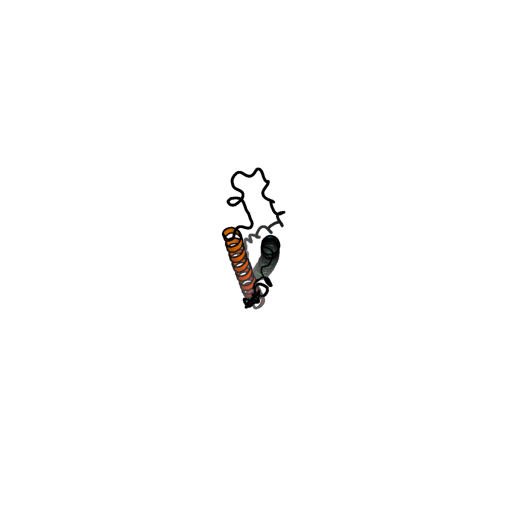C CA . PRO A 1 81 ? 3.016 0.045 -22.099 1.00 60.09 81 PRO A CA 1
ATOM 669 C C . PRO A 1 81 ? 2.496 0.899 -23.247 1.00 60.09 81 PRO A C 1
ATOM 671 O O . PRO A 1 81 ? 2.059 0.349 -24.262 1.00 60.09 81 PRO A O 1
ATOM 674 N N . ARG A 1 82 ? 2.555 2.229 -23.116 1.00 59.44 82 ARG A N 1
ATOM 675 C CA . ARG A 1 82 ? 2.452 3.089 -24.292 1.00 59.44 82 ARG A CA 1
ATOM 676 C C . ARG A 1 82 ? 3.775 2.944 -25.027 1.00 59.44 82 ARG A C 1
ATOM 678 O O . ARG A 1 82 ? 4.782 3.505 -24.611 1.00 59.44 82 ARG A O 1
ATOM 685 N N . ILE A 1 83 ? 3.774 2.120 -26.067 1.00 61.78 83 ILE A N 1
ATOM 686 C CA . ILE A 1 83 ? 4.884 2.062 -27.011 1.00 61.78 83 ILE A CA 1
ATOM 687 C C . ILE A 1 83 ? 4.884 3.432 -27.704 1.00 61.78 83 ILE A C 1
ATOM 689 O O . ILE A 1 83 ? 3.837 3.801 -28.248 1.00 61.78 83 ILE A O 1
ATOM 693 N N . PRO A 1 84 ? 5.965 4.228 -27.614 1.00 58.81 84 PRO A N 1
ATOM 694 C CA . PRO A 1 84 ? 6.019 5.516 -28.292 1.00 58.81 84 PRO A CA 1
ATOM 695 C C . PRO A 1 84 ? 5.788 5.290 -29.788 1.00 58.81 84 PRO A C 1
ATOM 697 O O . PRO A 1 84 ? 6.423 4.432 -30.403 1.00 58.81 84 PRO A O 1
ATOM 700 N N . SER A 1 85 ? 4.822 6.014 -30.354 1.00 59.91 85 SER A N 1
ATOM 701 C CA . SER A 1 85 ? 4.566 5.961 -31.792 1.00 59.91 85 SER A CA 1
ATOM 702 C C . SER A 1 85 ? 5.742 6.628 -32.509 1.00 59.91 85 SER A C 1
ATOM 704 O O . SER A 1 85 ? 6.243 7.634 -32.004 1.00 59.91 85 SER A O 1
ATOM 706 N N . PRO A 1 86 ? 6.168 6.164 -33.697 1.00 60.22 86 PRO A N 1
ATOM 707 C CA . PRO A 1 86 ? 7.198 6.855 -34.480 1.00 60.22 86 PRO A CA 1
ATOM 708 C C . PRO A 1 86 ? 6.835 8.314 -34.829 1.00 60.22 86 PRO A C 1
ATOM 710 O O . PRO A 1 86 ? 7.702 9.080 -35.230 1.00 60.22 86 PRO A O 1
ATOM 713 N N . SER A 1 87 ? 5.570 8.710 -34.654 1.00 63.16 87 SER A N 1
ATOM 714 C CA . SER A 1 87 ? 5.059 10.074 -34.826 1.00 63.16 87 SER A CA 1
ATOM 715 C C . SER A 1 87 ? 5.036 10.937 -33.551 1.00 63.16 87 SER A C 1
ATOM 717 O O . SER A 1 87 ? 4.558 12.070 -33.612 1.00 63.16 87 SER A O 1
ATOM 719 N N . ASP A 1 88 ? 5.514 10.450 -32.398 1.00 62.19 88 ASP A N 1
ATOM 720 C CA . ASP A 1 88 ? 5.542 11.253 -31.166 1.00 62.19 88 ASP A CA 1
ATOM 721 C C . ASP A 1 88 ? 6.651 12.330 -31.236 1.00 62.19 88 ASP A C 1
ATOM 723 O O . ASP A 1 88 ? 7.828 11.991 -31.364 1.00 62.19 88 ASP A O 1
ATOM 727 N N . PRO A 1 89 ? 6.328 13.632 -31.084 1.00 58.84 89 PRO A N 1
ATOM 728 C CA . PRO A 1 89 ? 7.293 14.729 -31.230 1.00 58.84 89 PRO A CA 1
ATOM 729 C C . PRO A 1 89 ? 8.318 14.817 -30.084 1.00 58.84 89 PRO A C 1
ATOM 731 O O . PRO A 1 89 ? 9.248 15.613 -30.153 1.00 58.84 89 PRO A O 1
ATOM 734 N N . ASN A 1 90 ? 8.147 14.032 -29.014 1.00 55.09 90 ASN A N 1
ATOM 735 C CA . ASN A 1 90 ? 9.075 13.937 -27.883 1.00 55.09 90 ASN A CA 1
ATOM 736 C C . ASN A 1 90 ? 9.029 12.522 -27.269 1.00 55.09 90 ASN A C 1
ATOM 738 O O . ASN A 1 90 ? 8.419 12.324 -26.210 1.00 55.09 90 ASN A O 1
ATOM 742 N N . PRO A 1 91 ? 9.669 11.523 -27.904 1.00 54.78 91 PRO A N 1
ATOM 743 C CA . PRO A 1 91 ? 9.594 10.124 -27.476 1.00 54.78 91 PRO A CA 1
ATOM 744 C C . PRO A 1 91 ? 10.199 9.889 -26.082 1.00 54.78 91 PRO A C 1
ATOM 746 O O . PRO A 1 91 ? 9.816 8.948 -25.397 1.00 54.78 91 PRO A O 1
ATOM 749 N N . THR A 1 92 ? 11.107 10.757 -25.625 1.00 55.28 92 THR A N 1
ATOM 750 C CA . THR A 1 92 ? 11.789 10.666 -24.323 1.00 55.28 92 THR A CA 1
ATOM 751 C C . THR A 1 92 ? 11.007 11.292 -23.167 1.00 55.28 92 THR A C 1
ATOM 753 O O . THR A 1 92 ? 11.088 10.798 -22.044 1.00 55.28 92 THR A O 1
ATOM 756 N N . LYS A 1 93 ? 10.220 12.348 -23.417 1.00 52.28 93 LYS A N 1
ATOM 757 C CA . LYS A 1 93 ? 9.488 13.086 -22.367 1.00 52.28 93 LYS A CA 1
ATOM 758 C C . LYS A 1 93 ? 8.210 12.369 -21.917 1.00 52.28 9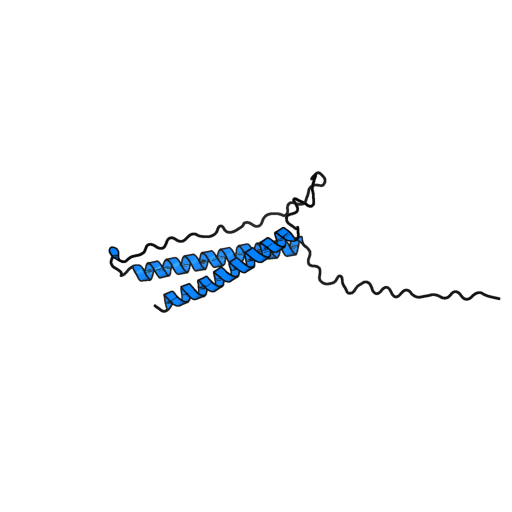3 LYS A C 1
ATOM 760 O O . LYS A 1 93 ? 7.831 12.471 -20.758 1.00 52.28 93 LYS A O 1
ATOM 765 N N . ASN A 1 94 ? 7.592 11.605 -22.818 1.00 53.62 94 ASN A N 1
ATOM 766 C CA . ASN A 1 94 ? 6.381 10.819 -22.553 1.00 53.62 94 ASN A CA 1
ATOM 767 C C . ASN A 1 94 ? 6.666 9.324 -22.346 1.00 53.62 94 ASN A C 1
ATOM 769 O O . ASN A 1 94 ? 5.737 8.518 -22.384 1.00 53.62 94 ASN A O 1
ATOM 773 N N . ASN A 1 95 ? 7.931 8.938 -22.154 1.00 62.72 95 ASN A N 1
ATOM 774 C CA . ASN A 1 95 ? 8.294 7.549 -21.924 1.00 62.72 95 ASN A CA 1
ATOM 775 C C . ASN A 1 95 ? 7.996 7.159 -20.462 1.00 62.72 95 ASN A C 1
ATOM 777 O O . ASN A 1 95 ? 8.719 7.607 -19.568 1.00 62.72 95 ASN A O 1
ATOM 781 N N . PRO A 1 96 ? 6.996 6.297 -20.185 1.00 60.09 96 PRO A N 1
ATOM 782 C CA . PRO A 1 96 ? 6.733 5.837 -18.822 1.00 60.09 96 PRO A CA 1
ATOM 783 C C . PRO A 1 96 ? 7.883 4.982 -18.257 1.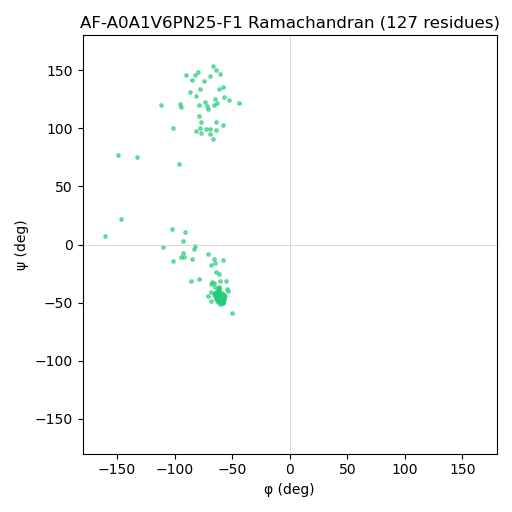00 60.09 96 PRO A C 1
ATOM 785 O O . PRO A 1 96 ? 7.902 4.739 -17.054 1.00 60.09 96 PRO A O 1
ATOM 788 N N . TYR A 1 97 ? 8.831 4.545 -19.098 1.00 68.31 97 TYR A N 1
ATOM 789 C CA . TYR A 1 97 ? 10.047 3.799 -18.745 1.00 68.31 97 TYR A CA 1
ATOM 790 C C . TYR A 1 97 ? 11.259 4.687 -18.454 1.00 68.31 97 TYR A C 1
ATOM 792 O O . TYR A 1 97 ? 12.374 4.174 -18.370 1.00 68.31 97 TYR A O 1
ATOM 800 N N . ASN A 1 98 ? 11.094 6.008 -18.330 1.00 76.19 98 ASN A N 1
ATOM 801 C CA . ASN A 1 98 ? 12.223 6.851 -17.955 1.00 76.19 98 ASN A CA 1
ATOM 802 C C . ASN A 1 98 ? 12.689 6.550 -16.511 1.00 76.19 98 ASN A C 1
ATOM 804 O O . ASN A 1 98 ? 11.934 6.065 -15.662 1.00 76.19 98 ASN A O 1
ATOM 808 N N . ALA A 1 99 ? 13.969 6.815 -16.238 1.00 80.44 99 ALA A N 1
ATOM 809 C CA . ALA A 1 99 ? 14.586 6.478 -14.955 1.00 80.44 99 ALA A CA 1
ATOM 810 C C . ALA A 1 99 ? 13.911 7.189 -13.766 1.00 80.44 99 ALA A C 1
ATOM 812 O O . ALA A 1 99 ? 13.831 6.628 -12.674 1.00 80.44 99 ALA A O 1
ATOM 813 N N . GLU A 1 100 ? 13.387 8.396 -13.986 1.00 82.81 100 GLU A N 1
ATOM 814 C CA . GLU A 1 100 ? 12.697 9.196 -12.972 1.00 82.81 100 GLU A CA 1
ATOM 815 C C . GLU A 1 100 ? 11.354 8.577 -12.557 1.00 82.81 100 GLU A C 1
ATOM 817 O O . GLU A 1 100 ? 11.108 8.373 -11.368 1.00 82.81 100 GLU A O 1
ATOM 822 N N . ALA A 1 101 ? 10.511 8.191 -13.519 1.00 81.69 101 ALA A N 1
ATOM 823 C CA . ALA A 1 101 ? 9.235 7.526 -13.263 1.00 81.69 101 ALA A CA 1
ATOM 824 C C . ALA A 1 101 ? 9.445 6.174 -12.573 1.00 81.69 101 ALA A C 1
ATOM 826 O O . ALA A 1 101 ? 8.726 5.838 -11.628 1.00 81.69 101 ALA A O 1
ATOM 827 N N . LEU A 1 102 ? 10.468 5.421 -12.987 1.00 86.06 102 LEU A N 1
ATOM 828 C CA . LEU A 1 102 ? 10.841 4.172 -12.329 1.00 86.06 102 LEU A CA 1
ATOM 829 C C . LEU A 1 102 ? 11.308 4.407 -10.882 1.00 86.06 102 LEU A C 1
ATOM 831 O O . LEU A 1 102 ? 10.927 3.656 -9.982 1.00 86.06 102 LEU A O 1
ATOM 835 N N . ALA A 1 103 ? 12.101 5.451 -10.625 1.00 88.75 103 ALA A N 1
ATOM 836 C CA . ALA A 1 103 ? 12.542 5.811 -9.277 1.00 88.75 103 ALA A CA 1
ATOM 837 C C . ALA A 1 103 ? 11.368 6.246 -8.381 1.00 88.75 103 ALA A C 1
ATOM 839 O O . ALA A 1 103 ? 11.277 5.819 -7.222 1.00 88.75 103 ALA A O 1
ATOM 840 N N . ALA A 1 104 ? 10.432 7.029 -8.919 1.00 88.00 104 ALA A N 1
ATOM 841 C CA . ALA A 1 104 ? 9.212 7.424 -8.224 1.00 88.00 104 ALA A CA 1
ATOM 842 C C . ALA A 1 104 ? 8.341 6.204 -7.877 1.00 88.00 104 ALA A C 1
ATOM 844 O O . ALA A 1 104 ? 7.911 6.051 -6.730 1.00 88.00 104 ALA A O 1
ATOM 845 N N . LEU A 1 105 ? 8.156 5.280 -8.826 1.00 89.25 105 LEU A N 1
ATOM 846 C CA . LEU A 1 105 ? 7.430 4.028 -8.609 1.00 89.25 105 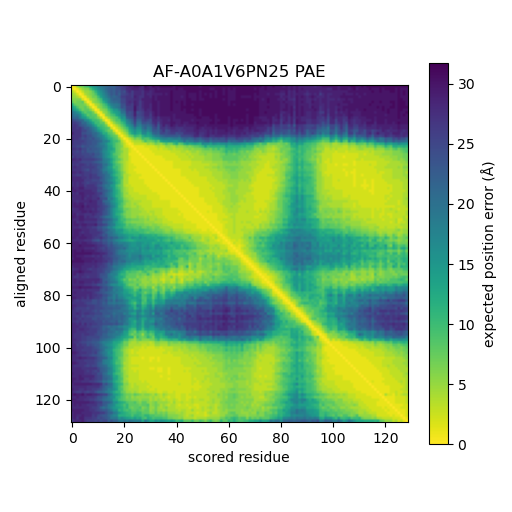LEU A CA 1
ATOM 847 C C . LEU A 1 105 ? 8.084 3.175 -7.514 1.00 89.25 105 LEU A C 1
ATOM 849 O O . LEU A 1 105 ? 7.404 2.740 -6.585 1.00 89.25 105 LEU A O 1
ATOM 853 N N . LYS A 1 106 ? 9.406 2.979 -7.574 1.00 92.31 106 LYS A N 1
ATOM 854 C CA . LYS A 1 106 ? 10.175 2.255 -6.546 1.00 92.31 106 LYS A CA 1
ATOM 855 C C . LYS A 1 106 ? 9.984 2.870 -5.160 1.00 92.31 106 LYS A C 1
ATOM 857 O O . LYS A 1 106 ? 9.779 2.148 -4.183 1.00 92.31 106 LYS A O 1
ATOM 862 N N . THR A 1 107 ? 10.031 4.197 -5.069 1.00 93.69 107 THR A N 1
ATOM 863 C CA . THR A 1 107 ? 9.831 4.937 -3.814 1.00 93.69 107 THR A CA 1
ATOM 864 C C . THR A 1 107 ? 8.417 4.729 -3.275 1.00 93.69 107 THR A C 1
ATOM 866 O O . THR A 1 107 ? 8.253 4.373 -2.107 1.00 93.69 107 THR A O 1
ATOM 869 N N . SER A 1 108 ? 7.405 4.857 -4.134 1.00 91.19 108 SER A N 1
ATOM 870 C CA . SER A 1 108 ? 6.005 4.602 -3.778 1.00 91.19 108 SER A CA 1
ATOM 871 C C . SER A 1 108 ? 5.798 3.175 -3.258 1.00 91.19 108 SER A C 1
ATOM 873 O O . SER A 1 108 ? 5.211 2.974 -2.195 1.00 91.19 108 SER A O 1
ATOM 875 N N . VAL A 1 109 ? 6.371 2.174 -3.932 1.00 93.94 109 VAL A N 1
ATOM 876 C CA . VAL A 1 109 ? 6.303 0.768 -3.501 1.00 93.94 109 VAL A CA 1
ATOM 877 C C . VAL A 1 109 ? 6.953 0.558 -2.132 1.00 93.94 109 VAL A C 1
ATOM 879 O O . VAL A 1 109 ? 6.390 -0.140 -1.286 1.00 93.94 109 VAL A O 1
ATOM 882 N N . ARG A 1 110 ? 8.113 1.176 -1.872 1.00 95.38 110 ARG A N 1
ATOM 883 C CA . ARG A 1 110 ? 8.771 1.109 -0.554 1.00 95.38 110 ARG A CA 1
ATOM 884 C C . ARG A 1 110 ? 7.897 1.717 0.542 1.00 95.38 110 ARG A C 1
ATOM 886 O O . ARG A 1 110 ? 7.773 1.118 1.610 1.00 95.38 110 ARG A O 1
ATOM 893 N N . LEU A 1 111 ? 7.261 2.855 0.266 1.00 95.12 111 LEU A N 1
ATOM 894 C CA . LEU A 1 111 ? 6.336 3.496 1.199 1.00 95.12 111 LEU A CA 1
ATOM 895 C C . LEU A 1 111 ? 5.110 2.614 1.472 1.00 95.12 111 LEU A C 1
ATOM 897 O O . LEU A 1 111 ? 4.755 2.409 2.632 1.00 95.12 111 LEU A O 1
ATOM 901 N N . LEU A 1 112 ? 4.494 2.049 0.428 1.00 93.62 112 LEU A N 1
ATOM 902 C CA . LEU A 1 112 ? 3.368 1.118 0.559 1.00 93.62 112 LEU A CA 1
ATOM 903 C C . LEU A 1 112 ? 3.742 -0.083 1.427 1.00 93.62 112 LEU A C 1
ATOM 905 O O . LEU A 1 112 ? 3.013 -0.414 2.360 1.00 93.62 112 LEU A O 1
ATOM 909 N N . ARG A 1 113 ? 4.905 -0.692 1.182 1.00 94.81 113 ARG A N 1
ATOM 910 C CA . ARG A 1 113 ? 5.408 -1.794 2.007 1.00 94.81 113 ARG A CA 1
ATOM 911 C C . ARG A 1 113 ? 5.569 -1.377 3.470 1.00 94.81 113 ARG A C 1
ATOM 913 O O . ARG A 1 113 ? 5.084 -2.084 4.347 1.00 94.81 113 ARG A O 1
ATOM 920 N N . GLY A 1 114 ? 6.193 -0.229 3.740 1.00 95.00 114 GLY A N 1
ATOM 921 C CA . GLY A 1 114 ? 6.349 0.288 5.104 1.00 95.00 114 GLY A CA 1
ATOM 922 C C . GLY A 1 114 ? 5.007 0.489 5.816 1.00 95.00 114 GLY A C 1
ATOM 923 O O . GLY A 1 114 ? 4.844 0.08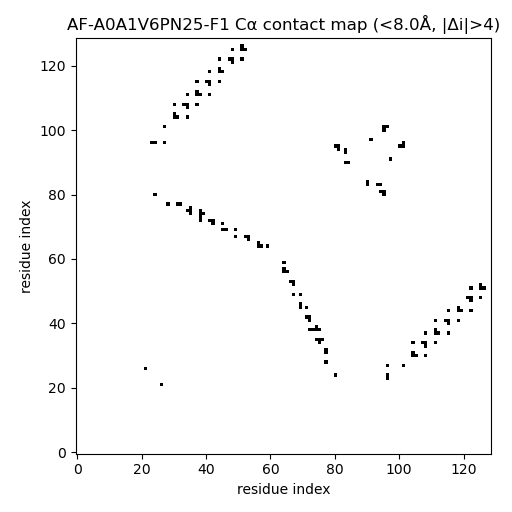0 6.964 1.00 95.00 114 GLY A O 1
ATOM 924 N N . ARG A 1 115 ? 4.007 1.033 5.110 1.00 93.69 115 ARG A N 1
ATOM 925 C CA . ARG A 1 115 ? 2.636 1.188 5.627 1.00 93.69 115 ARG A CA 1
ATOM 926 C C . ARG A 1 115 ? 1.970 -0.155 5.923 1.00 93.69 115 ARG A C 1
ATOM 928 O O . ARG A 1 115 ? 1.286 -0.271 6.936 1.00 93.69 115 ARG A O 1
ATOM 935 N N . VAL A 1 116 ? 2.170 -1.161 5.071 1.00 93.38 116 VAL A N 1
ATOM 936 C CA . VAL A 1 116 ? 1.650 -2.520 5.291 1.00 93.38 116 VAL A CA 1
ATOM 937 C C . VAL A 1 116 ? 2.239 -3.130 6.559 1.00 93.38 116 VAL A C 1
ATOM 939 O O . VAL A 1 116 ? 1.476 -3.622 7.388 1.00 93.38 116 VAL A O 1
ATOM 942 N N . GLU A 1 117 ? 3.561 -3.085 6.734 1.00 94.25 117 GLU A N 1
ATOM 943 C CA . GLU A 1 117 ? 4.204 -3.644 7.931 1.00 94.25 117 GLU A CA 1
ATOM 944 C C . GLU A 1 117 ? 3.758 -2.908 9.198 1.00 94.25 117 GLU A C 1
ATOM 946 O O . GLU A 1 117 ? 3.320 -3.546 10.156 1.00 94.25 117 GLU A O 1
ATOM 951 N N . LYS A 1 118 ? 3.712 -1.569 9.169 1.00 92.50 118 LYS A N 1
ATOM 952 C CA . LYS A 1 118 ? 3.192 -0.792 10.300 1.00 92.50 118 LYS A CA 1
ATOM 953 C C . LYS A 1 118 ? 1.725 -1.113 10.603 1.00 92.50 118 LYS A C 1
ATOM 955 O O . LYS A 1 118 ? 1.332 -1.194 11.763 1.00 92.50 118 LYS A O 1
ATOM 960 N N . GLY A 1 119 ? 0.911 -1.325 9.569 1.00 88.69 119 GLY A N 1
ATOM 961 C CA . GLY A 1 119 ? -0.486 -1.731 9.713 1.00 88.69 119 GLY A CA 1
ATOM 962 C C . GLY A 1 119 ? -0.646 -3.084 10.411 1.00 88.69 119 GLY A C 1
ATOM 963 O O . GLY A 1 119 ? -1.541 -3.227 11.243 1.00 88.69 119 GLY A O 1
ATOM 964 N N . LYS A 1 120 ? 0.238 -4.051 10.129 1.00 91.62 120 LYS A N 1
ATOM 965 C CA . LYS A 1 120 ? 0.243 -5.354 10.814 1.00 91.62 120 LYS A CA 1
ATOM 966 C C . LYS A 1 120 ? 0.568 -5.216 12.299 1.00 91.62 120 LYS A C 1
ATOM 968 O O . LYS A 1 120 ? -0.108 -5.841 13.111 1.00 91.62 120 LYS A O 1
ATOM 973 N N . GLU A 1 121 ? 1.570 -4.407 12.646 1.00 90.31 121 GLU A N 1
ATOM 974 C CA . GLU A 1 121 ? 1.935 -4.143 14.045 1.00 90.31 121 GLU A CA 1
ATOM 975 C C . GLU A 1 121 ? 0.746 -3.562 14.817 1.00 90.31 121 GLU A C 1
ATOM 977 O O . GLU A 1 121 ? 0.375 -4.085 15.862 1.00 90.31 121 GLU A O 1
ATOM 982 N N . LEU A 1 122 ? 0.093 -2.535 14.262 1.00 86.69 122 LEU A N 1
ATOM 983 C CA . LEU A 1 122 ? -1.048 -1.875 14.905 1.00 86.69 122 LEU A CA 1
ATOM 984 C C . LEU A 1 122 ? -2.252 -2.806 15.074 1.00 86.69 122 LEU A C 1
ATOM 986 O O . LEU A 1 122 ? -2.881 -2.800 16.126 1.00 86.69 122 LEU A O 1
ATOM 990 N N . ALA A 1 123 ? -2.578 -3.609 14.058 1.00 86.06 123 ALA A N 1
ATOM 991 C CA . ALA A 1 123 ? -3.664 -4.581 14.169 1.00 86.06 123 ALA A CA 1
ATOM 992 C C . ALA A 1 123 ? -3.364 -5.643 15.239 1.00 86.06 123 ALA A C 1
ATOM 994 O O . ALA A 1 123 ? -4.250 -5.993 16.011 1.00 86.06 123 ALA A O 1
ATOM 995 N N . SER A 1 124 ? -2.113 -6.108 15.309 1.00 87.38 124 SER A N 1
ATOM 996 C CA . SER A 1 124 ? -1.683 -7.089 16.313 1.00 87.38 124 SER A CA 1
ATOM 997 C C . SER A 1 124 ? -1.731 -6.517 17.730 1.00 87.38 124 SER A C 1
ATOM 999 O O . SER A 1 124 ? -2.014 -7.249 18.670 1.00 87.38 124 SER A O 1
ATOM 1001 N N . GLU A 1 125 ? -1.472 -5.218 17.893 1.00 87.31 125 GLU A N 1
ATOM 1002 C CA . GLU A 1 125 ? -1.581 -4.552 19.191 1.00 87.31 125 GLU A CA 1
ATOM 1003 C C . GLU A 1 125 ? -3.037 -4.458 19.660 1.00 87.31 125 GLU A C 1
ATOM 1005 O O . GLU A 1 125 ? -3.317 -4.729 20.820 1.00 87.31 125 GLU A O 1
ATOM 1010 N N . ILE A 1 126 ? -3.981 -4.160 18.758 1.00 85.00 126 ILE A N 1
ATOM 1011 C CA . ILE A 1 126 ? -5.413 -4.113 19.101 1.00 85.00 126 ILE A CA 1
ATOM 1012 C C . ILE A 1 126 ? -5.936 -5.499 19.499 1.00 85.00 126 ILE A C 1
ATOM 1014 O O . ILE A 1 126 ? -6.758 -5.597 20.397 1.00 85.00 126 ILE A O 1
ATOM 1018 N N . GLU A 1 127 ? -5.458 -6.571 18.866 1.00 86.69 127 GLU A N 1
ATOM 1019 C CA . GLU A 1 127 ? -5.860 -7.947 19.203 1.00 86.69 127 GLU A CA 1
ATOM 1020 C C . GLU A 1 127 ? -5.375 -8.424 20.575 1.00 86.69 127 GLU A C 1
ATOM 1022 O O . GLU A 1 127 ? -5.882 -9.421 21.084 1.00 86.69 127 GLU A O 1
ATOM 1027 N N . ARG A 1 128 ? -4.380 -7.752 21.162 1.00 86.25 128 ARG A N 1
ATOM 1028 C CA . ARG A 1 128 ? -3.887 -8.056 22.511 1.00 86.25 128 ARG A CA 1
ATOM 1029 C C . ARG A 1 128 ? -4.694 -7.374 23.618 1.00 86.25 128 ARG A C 1
ATOM 1031 O O . ARG A 1 128 ? -4.468 -7.707 24.780 1.00 86.25 128 ARG A O 1
ATOM 1038 N N . LEU A 1 129 ? -5.555 -6.414 23.270 1.00 76.12 129 LEU A N 1
ATOM 1039 C CA . LEU A 1 129 ? -6.403 -5.658 24.199 1.00 76.12 129 LEU A CA 1
ATOM 1040 C C . LEU A 1 129 ? -7.712 -6.398 24.483 1.00 76.12 129 LEU A C 1
ATOM 1042 O O . LEU A 1 129 ? -8.144 -6.341 25.655 1.00 76.12 129 LEU A O 1
#

Sequence (129 aa):
MPKRNSSSSSTSSTSSEELLTLDPISEWRAWQALSIYFTVLLNRQLRRRWLLEHACMKDKPICQRFRPITFFELVPTLHKPRIPSPSDPNPTKNNPYNAEALAALKTSVRLLRGRVEKGKELASEIERL

Radius of gyration: 27.15 Å; Cα contacts (8 Å, |Δi|>4): 76; chains: 1; bounding box: 87×26×73 Å

Organism: Penicillium decumbens (NCBI:txid69771)

Mean predicted aligned error: 12.95 Å

Solvent-accessible surface area (backbone atoms only — not comparable to full-atom values): 8206 Å² total; per-residue (Å²): 138,85,85,82,83,80,82,78,81,78,82,83,86,81,79,80,83,76,82,77,77,70,55,63,69,61,52,50,52,54,52,52,52,48,37,30,50,32,42,51,50,33,39,50,39,54,51,52,36,52,52,52,56,50,58,74,36,66,84,47,58,76,94,73,45,78,80,87,83,82,86,70,72,83,66,66,76,91,72,76,81,77,72,74,55,96,83,50,95,52,60,72,84,73,36,77,77,36,71,65,56,48,51,51,50,53,50,50,36,53,50,40,47,52,52,33,54,52,38,50,54,55,41,55,54,61,74,74,109

pLDDT: mean 76.77, std 17.57, range [38.62, 95.38]

Secondary structure (DSSP, 8-state):
-PPP----------SSSSTT---HHHHHHHHHHHHHHHHHHHHHHHHHHHHHHHHHHHTS-GGG------PPPPPPP-----PPPTT-S-TTTT-TTSHHHHHHHHHHHHHHHHHHHHHHHHHHHHHT-